Protein AF-B9RL96-F1 (afdb_monomer_lite)

Secondary structure (DSSP, 8-state):
-------------------------------------TTHHHHHTS-EE--STT--EEEETTEEEEHHHHHHHHHHHHH----TT-EEEE--TTSSHHHHHHHHHHHHHTTTS-GGG-GGGTS-HHHHS-BIIIIITT-SS----TT--EEEE---GGGS-TTT-

InterPro domains:
  IPR000863 Sulfotransferase domain [PF00685] (84-164)
  IPR027417 P-loop containing nucleoside triphosphate hydrolase [G3DSA:3.40.50.300] (22-165)
  IPR027417 P-loop containing nucleoside triphosphate hydrolase [SSF52540] (51-164)

pLDDT: mean 76.35, std 24.67, range [25.98, 98.38]

Structure (mmCIF, N/CA/C/O backbone):
data_AF-B9RL96-F1
#
_entry.id   AF-B9RL96-F1
#
loop_
_atom_site.group_PDB
_atom_site.id
_atom_site.type_symbol
_atom_site.label_atom_id
_atom_site.label_alt_id
_atom_site.label_comp_id
_atom_site.label_asym_id
_atom_site.label_entity_id
_atom_site.label_seq_id
_atom_site.pdbx_PDB_ins_code
_atom_site.Cartn_x
_atom_site.Cartn_y
_atom_site.Cartn_z
_atom_site.occupancy
_atom_site.B_iso_or_equiv
_atom_site.auth_seq_id
_atom_site.auth_comp_id
_atom_site.auth_asym_id
_atom_site.auth_atom_id
_atom_site.pdbx_PDB_model_num
ATOM 1 N N . MET A 1 1 ? 35.273 -27.537 -0.912 1.00 36.66 1 MET A N 1
ATOM 2 C CA . MET A 1 1 ? 36.703 -27.713 -1.247 1.00 36.66 1 MET A CA 1
ATOM 3 C C . MET A 1 1 ? 36.830 -27.186 -2.667 1.00 36.66 1 MET A C 1
ATOM 5 O O . MET A 1 1 ? 36.252 -27.793 -3.548 1.00 36.66 1 MET A O 1
ATOM 9 N N . VAL A 1 2 ? 37.170 -25.920 -2.890 1.00 34.53 2 VAL A N 1
ATOM 10 C CA . VAL A 1 2 ? 38.483 -25.251 -2.774 1.00 34.53 2 VAL A CA 1
ATOM 11 C C . VAL A 1 2 ? 38.179 -23.773 -2.421 1.00 34.53 2 VAL A C 1
ATOM 13 O O . VAL A 1 2 ? 37.248 -23.226 -2.990 1.00 34.53 2 VAL A O 1
ATOM 16 N N . GLY A 1 3 ? 38.772 -23.051 -1.469 1.00 26.72 3 GLY A N 1
ATOM 17 C CA . GLY A 1 3 ? 40.053 -23.189 -0.788 1.00 26.72 3 GLY A CA 1
ATOM 18 C C . GLY A 1 3 ? 41.035 -22.122 -1.288 1.00 26.72 3 GLY A C 1
ATOM 19 O O . GLY A 1 3 ? 41.914 -22.462 -2.063 1.00 26.72 3 GLY A O 1
ATOM 20 N N . CYS A 1 4 ? 40.917 -20.863 -0.850 1.00 32.56 4 CYS A N 1
ATOM 21 C CA . CYS A 1 4 ? 42.009 -19.888 -0.977 1.00 32.56 4 CYS A CA 1
ATOM 22 C C . CYS A 1 4 ? 42.362 -19.336 0.406 1.00 32.56 4 CYS A C 1
ATOM 24 O O . CYS A 1 4 ? 41.573 -18.634 1.037 1.00 32.56 4 CYS A O 1
ATOM 26 N N . LEU A 1 5 ? 43.548 -19.738 0.868 1.00 32.72 5 LEU A N 1
ATOM 27 C CA . LEU A 1 5 ? 44.214 -19.267 2.073 1.00 32.72 5 LEU A CA 1
ATOM 28 C C . LEU A 1 5 ? 44.686 -17.815 1.925 1.00 32.72 5 LEU A C 1
ATOM 30 O O . LEU A 1 5 ? 45.053 -17.358 0.846 1.00 32.72 5 LEU A O 1
ATOM 34 N N . ALA A 1 6 ? 44.714 -17.151 3.076 1.00 32.88 6 ALA A N 1
ATOM 35 C CA . ALA A 1 6 ? 45.234 -15.822 3.337 1.00 32.88 6 ALA A CA 1
ATOM 36 C C . ALA A 1 6 ? 46.759 -15.705 3.174 1.00 32.88 6 ALA A C 1
ATOM 38 O O . ALA A 1 6 ? 47.486 -16.668 3.415 1.00 32.88 6 ALA A O 1
ATOM 39 N N . LEU A 1 7 ? 47.237 -14.475 2.956 1.00 33.16 7 LEU A N 1
ATOM 40 C CA . LEU A 1 7 ? 48.498 -14.012 3.535 1.00 33.16 7 LEU A CA 1
ATOM 41 C C . LEU A 1 7 ? 48.314 -12.649 4.217 1.00 33.16 7 LEU A C 1
ATOM 43 O O . LEU A 1 7 ? 47.687 -11.730 3.700 1.00 33.16 7 LEU A O 1
ATOM 47 N N . SER A 1 8 ? 48.846 -12.617 5.434 1.00 31.11 8 SER A N 1
ATOM 48 C CA . SER A 1 8 ? 48.844 -11.578 6.460 1.00 31.11 8 SER A CA 1
ATOM 49 C C . SER A 1 8 ? 50.015 -10.608 6.283 1.00 31.11 8 SER A C 1
ATOM 51 O O . SER A 1 8 ? 51.095 -11.046 5.900 1.00 31.11 8 SER A O 1
ATOM 53 N N . ASN A 1 9 ? 49.823 -9.339 6.667 1.00 29.08 9 ASN A N 1
ATOM 54 C CA . ASN A 1 9 ? 50.651 -8.575 7.629 1.00 29.08 9 ASN A CA 1
ATOM 55 C C . ASN A 1 9 ? 50.063 -7.156 7.762 1.00 29.08 9 ASN A C 1
ATOM 57 O O . ASN A 1 9 ? 49.936 -6.446 6.775 1.00 29.08 9 ASN A O 1
ATOM 61 N N . ARG A 1 10 ? 49.422 -6.815 8.891 1.00 34.91 10 ARG A N 1
ATOM 62 C CA . ARG A 1 10 ? 49.976 -6.101 10.067 1.00 34.91 10 ARG A CA 1
ATOM 63 C C . ARG A 1 10 ? 50.808 -4.863 9.716 1.00 34.91 10 ARG A C 1
ATOM 65 O O . ARG A 1 10 ? 51.978 -4.999 9.387 1.00 34.91 10 ARG A O 1
ATOM 72 N N . ASP A 1 11 ? 50.250 -3.687 9.998 1.00 29.67 11 ASP A N 1
ATOM 73 C CA . ASP A 1 11 ? 50.952 -2.720 10.840 1.00 29.67 11 ASP A CA 1
ATOM 74 C C . ASP A 1 11 ? 49.963 -2.020 11.785 1.00 29.67 11 ASP A C 1
ATOM 76 O O . ASP A 1 11 ? 48.766 -1.913 11.519 1.00 29.67 11 ASP A O 1
ATOM 80 N N . SER A 1 12 ? 50.495 -1.672 12.944 1.00 34.25 12 SER A N 1
ATOM 81 C CA . SER A 1 12 ? 49.848 -1.313 14.199 1.00 34.25 12 SER A CA 1
ATOM 82 C C . SER A 1 12 ? 49.947 0.202 14.415 1.00 34.25 12 SER A C 1
ATOM 84 O O . SER A 1 12 ? 50.744 0.853 13.736 1.00 34.25 12 SER A O 1
ATOM 86 N N . ARG A 1 13 ? 49.235 0.704 15.442 1.00 31.08 13 ARG A N 1
ATOM 87 C CA . ARG A 1 13 ? 49.167 2.086 15.995 1.00 31.08 13 ARG A CA 1
ATOM 88 C C . ARG A 1 13 ? 47.837 2.766 15.629 1.00 31.08 13 ARG A C 1
ATOM 90 O O . ARG A 1 13 ? 47.476 2.801 14.466 1.00 31.08 13 ARG A O 1
ATOM 97 N N . ASP A 1 14 ? 47.032 3.317 16.530 1.00 30.06 14 ASP A N 1
ATOM 98 C CA . ASP A 1 14 ? 47.148 3.567 17.967 1.00 30.06 14 ASP A CA 1
ATOM 99 C C . ASP A 1 14 ? 45.718 3.794 18.509 1.00 30.06 14 ASP A C 1
ATOM 101 O O . ASP A 1 14 ? 44.864 4.326 17.797 1.00 30.06 14 ASP A O 1
ATOM 105 N N . CYS A 1 15 ? 45.424 3.375 19.738 1.00 28.47 15 CYS A N 1
ATOM 106 C CA . CYS A 1 15 ? 44.103 3.523 20.361 1.00 28.47 15 CYS A CA 1
ATOM 107 C C . CYS A 1 15 ? 44.295 4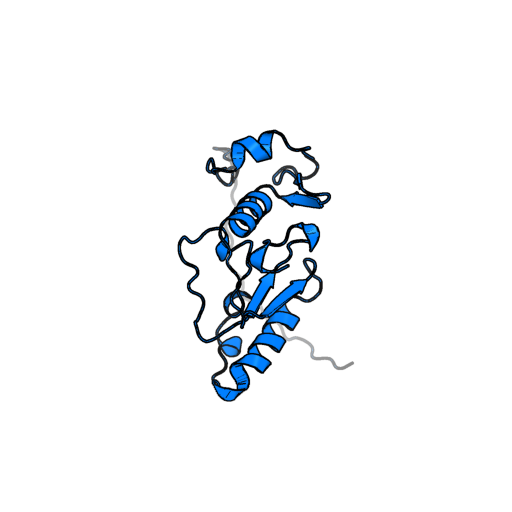.132 21.754 1.00 28.47 15 CYS A C 1
ATOM 109 O O . CYS A 1 15 ? 44.826 3.438 22.624 1.00 28.47 15 CYS A O 1
ATOM 111 N N . PRO A 1 16 ? 43.835 5.363 22.040 1.00 30.77 16 PRO A N 1
ATOM 112 C CA . PRO A 1 16 ? 43.834 5.858 23.404 1.00 30.77 16 PRO A CA 1
ATOM 113 C C . PRO A 1 16 ? 42.574 5.369 24.124 1.00 30.77 16 PRO A C 1
ATOM 115 O O . PRO A 1 16 ? 41.451 5.751 23.790 1.00 30.77 16 PRO A O 1
ATOM 118 N N . LYS A 1 17 ? 42.764 4.537 25.151 1.00 37.22 17 LYS A N 1
ATOM 119 C CA . LYS A 1 17 ? 41.779 4.313 26.216 1.00 37.22 17 LYS A CA 1
ATOM 120 C C . LYS A 1 17 ? 42.184 5.129 27.440 1.00 37.22 17 LYS A C 1
ATOM 122 O O . LYS A 1 17 ? 43.248 4.868 27.974 1.00 37.22 17 LYS A O 1
ATOM 127 N N . HIS A 1 18 ? 41.306 6.013 27.908 1.00 32.25 18 HIS A N 1
ATOM 128 C CA . HIS A 1 18 ? 41.099 6.404 29.316 1.00 32.25 18 HIS A CA 1
ATOM 129 C C . HIS A 1 18 ? 39.703 7.074 29.365 1.00 32.25 18 HIS A C 1
ATOM 131 O O . HIS A 1 18 ? 39.479 8.045 28.655 1.00 32.25 18 HIS A O 1
ATOM 137 N N . SER A 1 19 ? 38.633 6.449 29.889 1.00 32.09 19 SER A N 1
ATOM 138 C CA . SER A 1 19 ? 38.188 6.406 31.305 1.00 32.09 19 SER A CA 1
ATOM 139 C C . SER A 1 19 ? 38.188 7.799 31.967 1.00 32.09 19 SER A C 1
ATOM 141 O O . SER A 1 19 ? 39.239 8.416 31.997 1.00 32.09 19 SER A O 1
ATOM 143 N N . HIS A 1 20 ? 37.148 8.347 32.599 1.00 29.92 20 HIS A N 1
ATOM 144 C CA . HIS A 1 20 ? 35.841 7.858 33.037 1.00 29.92 20 HIS A CA 1
ATOM 145 C C . HIS A 1 20 ? 35.019 9.082 33.521 1.00 29.92 20 HIS A C 1
ATOM 147 O O . HIS A 1 20 ? 35.596 10.045 34.017 1.00 29.92 20 HIS A O 1
ATOM 153 N N . LEU A 1 21 ? 33.689 8.934 33.516 1.00 27.45 21 LEU A N 1
ATOM 154 C CA . LEU A 1 21 ? 32.702 9.542 34.428 1.00 27.45 21 LEU A CA 1
ATOM 155 C C . LEU A 1 21 ? 31.935 10.831 34.025 1.00 27.45 21 LEU A C 1
ATOM 157 O O . LEU A 1 21 ? 32.362 11.953 34.251 1.00 27.45 21 LEU A O 1
ATOM 161 N N . SER A 1 22 ? 30.676 10.563 33.642 1.00 29.00 22 SER A N 1
ATOM 162 C CA . SER A 1 22 ? 29.434 11.256 34.030 1.00 29.00 22 SER A CA 1
ATOM 163 C C . SER A 1 22 ? 29.115 12.621 33.413 1.00 29.00 22 SER A C 1
ATOM 165 O O . SER A 1 22 ? 29.605 13.644 33.870 1.00 29.00 22 SER A O 1
ATOM 167 N N . MET A 1 23 ? 28.107 12.651 32.534 1.00 25.98 23 MET A N 1
ATOM 168 C CA . MET A 1 23 ? 26.774 13.176 32.880 1.00 25.98 23 MET A CA 1
ATOM 169 C C . MET A 1 23 ? 25.781 12.983 31.721 1.00 25.98 23 MET A C 1
ATOM 171 O O . MET A 1 23 ? 26.148 12.982 30.553 1.00 25.98 23 MET A O 1
ATOM 175 N N . MET A 1 24 ? 24.504 12.888 32.093 1.00 28.22 24 MET A N 1
ATOM 176 C CA . MET A 1 24 ? 23.313 12.994 31.246 1.00 28.22 24 MET A CA 1
ATOM 177 C C . MET A 1 24 ? 22.895 11.754 30.441 1.00 28.22 24 MET A C 1
ATOM 179 O O . MET A 1 24 ? 22.967 11.667 29.219 1.00 28.22 24 MET A O 1
ATOM 183 N N . THR A 1 25 ? 22.259 10.843 31.175 1.00 40.53 25 THR A N 1
ATOM 184 C CA . THR A 1 25 ? 20.943 10.304 30.807 1.00 40.53 25 THR A CA 1
ATOM 185 C C . THR A 1 25 ? 20.128 11.258 29.925 1.00 40.53 25 THR A C 1
ATOM 187 O O . THR A 1 25 ? 19.574 12.237 30.426 1.00 40.53 25 THR A O 1
ATOM 190 N N . ARG A 1 26 ? 19.966 10.916 28.647 1.00 31.33 26 ARG A N 1
ATOM 191 C CA . ARG A 1 26 ? 18.736 11.163 27.885 1.00 31.33 26 ARG A CA 1
ATOM 192 C C . ARG A 1 26 ? 18.493 9.946 26.999 1.00 31.33 26 ARG A C 1
ATOM 194 O O . ARG A 1 26 ? 19.079 9.812 25.934 1.00 31.33 26 ARG A O 1
ATOM 201 N N . LYS A 1 27 ? 17.639 9.031 27.471 1.00 27.89 27 LYS A N 1
ATOM 202 C CA . LYS A 1 27 ? 16.839 8.226 26.547 1.00 27.89 27 LYS A CA 1
ATOM 203 C C . LYS A 1 27 ? 15.961 9.238 25.833 1.00 27.89 27 LYS A C 1
ATOM 205 O O . LYS A 1 27 ? 15.030 9.769 26.432 1.00 27.89 27 LYS A O 1
ATOM 210 N N . GLU A 1 28 ? 16.312 9.574 24.604 1.00 27.77 28 GLU A N 1
ATOM 211 C CA . GLU A 1 28 ? 15.333 10.165 23.714 1.00 27.77 28 GLU A CA 1
ATOM 212 C C . GLU A 1 28 ? 14.335 9.054 23.416 1.00 27.77 28 GLU A C 1
ATOM 214 O O . GLU A 1 28 ? 14.566 8.171 22.592 1.00 27.77 28 GLU A O 1
ATOM 219 N N . ASP A 1 29 ? 13.253 9.042 24.191 1.00 31.52 29 ASP A N 1
ATOM 220 C CA . ASP A 1 29 ? 12.048 8.333 23.818 1.00 31.52 29 ASP A CA 1
ATOM 221 C C . ASP A 1 29 ? 11.645 8.909 22.462 1.00 31.52 29 ASP A C 1
ATOM 223 O O . ASP A 1 29 ? 11.099 10.012 22.380 1.00 31.52 29 ASP A O 1
ATOM 227 N N . HIS A 1 30 ? 11.951 8.191 21.383 1.00 35.91 30 HIS A N 1
ATOM 228 C CA . HIS A 1 30 ? 11.356 8.437 20.080 1.00 35.91 30 HIS A CA 1
ATOM 229 C C . HIS A 1 30 ? 9.858 8.119 20.187 1.00 35.91 30 HIS A C 1
ATOM 231 O O . HIS A 1 30 ? 9.365 7.101 19.707 1.00 35.91 30 HIS A O 1
ATOM 237 N N . LYS A 1 31 ? 9.114 8.995 20.871 1.00 35.09 31 LYS A N 1
ATOM 238 C CA . LYS A 1 31 ? 7.687 9.160 20.661 1.00 35.09 31 LYS A CA 1
ATOM 239 C C . LYS A 1 31 ? 7.564 9.620 19.221 1.00 35.09 31 LYS A C 1
ATOM 241 O O . LYS A 1 31 ? 7.836 10.779 18.926 1.00 35.09 31 LYS A O 1
ATOM 246 N N . PHE A 1 32 ? 7.151 8.720 18.337 1.00 41.94 32 PHE A N 1
ATOM 247 C CA . PHE A 1 32 ? 6.464 9.153 17.130 1.00 41.94 32 PHE A CA 1
ATOM 248 C C . PHE A 1 32 ? 5.307 10.038 17.608 1.00 41.94 32 PHE A C 1
ATOM 250 O O . PHE A 1 32 ? 4.467 9.548 18.371 1.00 41.94 32 PHE A O 1
ATOM 257 N N . PRO A 1 33 ? 5.304 11.347 17.301 1.00 37.91 33 PRO A N 1
ATOM 258 C CA . PRO A 1 33 ? 4.243 12.218 17.762 1.00 37.91 33 PRO A CA 1
ATOM 259 C C . PRO A 1 33 ? 2.931 11.673 17.206 1.00 37.91 33 PRO A C 1
ATOM 261 O O . PRO A 1 33 ? 2.755 11.596 15.993 1.00 37.91 33 PRO A O 1
ATOM 264 N N . CYS A 1 34 ? 2.029 11.263 18.097 1.00 46.06 34 CYS A N 1
ATOM 265 C CA . CYS A 1 34 ? 0.645 11.003 17.733 1.00 46.06 34 CYS A CA 1
ATOM 266 C C . CYS A 1 34 ? 0.033 12.368 17.409 1.00 46.06 34 CYS A C 1
ATOM 268 O O . CYS A 1 34 ? -0.420 13.096 18.296 1.00 46.06 34 CYS A O 1
ATOM 270 N N . LEU A 1 35 ? 0.152 12.774 16.145 1.00 51.44 35 LEU A N 1
ATOM 271 C CA . LEU A 1 35 ? -0.592 13.899 15.608 1.00 51.44 35 LEU A CA 1
ATOM 272 C C . LEU A 1 35 ? -2.068 13.561 15.826 1.00 51.44 35 LEU A C 1
ATOM 274 O O . LEU A 1 35 ? -2.505 12.497 15.406 1.00 51.44 35 LEU A O 1
ATOM 278 N N . LYS A 1 36 ? -2.830 14.421 16.512 1.00 58.91 36 LYS A N 1
ATOM 279 C CA . LYS A 1 36 ? -4.273 14.198 16.656 1.00 58.91 36 LYS A CA 1
ATOM 280 C C . LYS A 1 36 ? -4.896 14.228 15.265 1.00 58.91 36 LYS A C 1
ATOM 282 O O . LYS A 1 36 ? -5.041 15.294 14.669 1.00 58.91 36 LYS A O 1
ATOM 287 N N . THR A 1 37 ? -5.216 13.056 14.742 1.00 73.75 37 THR A N 1
ATOM 288 C CA . THR A 1 37 ? -5.898 12.898 13.467 1.00 73.75 37 THR A CA 1
ATOM 289 C C . THR A 1 37 ? -7.405 13.013 13.680 1.00 73.75 37 THR A C 1
ATOM 291 O O . THR A 1 37 ? -7.914 12.862 14.793 1.00 73.75 37 THR A O 1
ATOM 294 N N . LYS A 1 38 ? -8.150 13.221 12.589 1.00 86.19 38 LYS A N 1
ATOM 295 C CA . LYS A 1 38 ? -9.622 13.123 12.568 1.00 86.19 38 LYS A CA 1
ATOM 296 C C . LYS A 1 38 ? -10.131 11.812 13.196 1.00 86.19 38 LYS A C 1
ATOM 298 O O . LYS A 1 38 ? -11.246 11.761 13.701 1.00 86.19 38 LYS A O 1
ATOM 303 N N . TYR A 1 39 ? -9.316 10.758 13.166 1.00 89.44 39 TYR A N 1
ATOM 304 C CA . TYR A 1 39 ? -9.682 9.414 13.597 1.00 89.44 39 TYR A CA 1
ATOM 305 C C . TYR A 1 39 ? -9.309 9.110 15.054 1.00 89.44 39 TYR A C 1
ATOM 307 O O . TYR A 1 39 ? -9.701 8.062 15.562 1.00 89.44 39 TYR A O 1
ATOM 315 N N . SER A 1 40 ? -8.594 10.001 15.752 1.00 89.94 40 SER A N 1
ATOM 316 C CA . SER A 1 40 ? -8.099 9.723 17.107 1.00 89.94 40 SER A CA 1
ATOM 317 C C . SER A 1 40 ? -9.219 9.436 18.116 1.00 89.94 40 SER A C 1
ATOM 319 O O . SER A 1 40 ? -9.060 8.550 18.955 1.00 89.94 40 SER A O 1
ATOM 321 N N . GLU A 1 41 ? -10.361 10.129 18.027 1.00 91.69 41 GLU A N 1
ATOM 322 C CA . GLU A 1 41 ? -11.519 9.867 18.899 1.00 91.69 41 GLU A CA 1
ATOM 323 C C . GLU A 1 41 ? -12.085 8.465 18.662 1.00 91.69 41 GLU A C 1
ATOM 325 O O . GLU A 1 41 ? -12.236 7.700 19.612 1.00 91.69 41 GLU A O 1
ATOM 330 N N . LEU A 1 42 ? -12.296 8.084 17.398 1.00 93.06 42 LEU A N 1
ATOM 331 C CA . LEU A 1 42 ? -12.751 6.741 17.035 1.00 93.06 42 LEU A CA 1
ATOM 332 C C . LEU A 1 42 ? -11.783 5.675 17.560 1.00 93.06 42 LEU A C 1
ATOM 334 O O . LEU A 1 42 ? -12.205 4.751 18.252 1.00 93.06 42 LEU A O 1
ATOM 338 N N . ILE A 1 43 ? -10.485 5.825 17.283 1.00 92.31 43 ILE A N 1
ATOM 339 C CA . ILE A 1 43 ? -9.454 4.854 17.672 1.00 92.31 43 ILE A CA 1
ATOM 340 C C . ILE A 1 43 ? -9.387 4.686 19.194 1.00 92.31 43 ILE A C 1
ATOM 342 O O . ILE A 1 43 ? -9.194 3.569 19.675 1.00 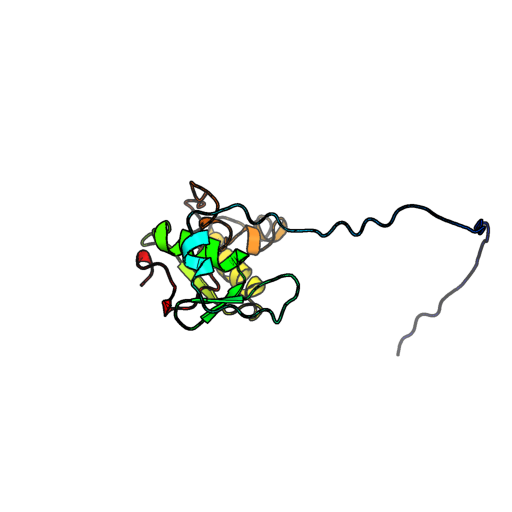92.31 43 ILE A O 1
ATOM 346 N N . SER A 1 44 ? -9.618 5.760 19.959 1.00 91.00 44 SER A N 1
ATOM 347 C CA . SER A 1 44 ? -9.619 5.713 21.427 1.00 91.00 44 SER A CA 1
ATOM 348 C C . SER A 1 44 ? -10.728 4.837 22.022 1.00 91.00 44 SER A C 1
ATOM 350 O O . SER A 1 44 ? -10.580 4.343 23.137 1.00 91.00 44 SER A O 1
ATOM 352 N N . THR A 1 45 ? -11.815 4.608 21.275 1.00 94.38 45 THR A N 1
ATOM 353 C CA . THR A 1 45 ? -12.935 3.753 21.704 1.00 94.38 45 THR A CA 1
ATOM 354 C C . THR A 1 45 ? -12.735 2.273 21.369 1.00 94.38 45 THR A C 1
ATOM 356 O O . THR A 1 45 ? -13.495 1.428 21.842 1.00 94.38 45 THR A O 1
ATOM 359 N N . LEU A 1 46 ? -11.727 1.938 20.556 1.00 94.94 46 LEU A N 1
ATOM 360 C CA . LEU A 1 46 ? -11.502 0.573 20.085 1.00 94.94 46 LEU A CA 1
ATOM 361 C C . LEU A 1 46 ? -10.794 -0.290 21.132 1.00 94.94 46 LEU A C 1
ATOM 363 O O . LEU A 1 46 ? -9.954 0.174 21.911 1.00 94.94 46 LEU A O 1
ATOM 367 N N . LEU A 1 47 ? -11.073 -1.596 21.082 1.00 94.44 47 LEU A N 1
ATOM 368 C CA . LEU A 1 47 ? -10.344 -2.585 21.872 1.00 94.44 47 LEU A CA 1
ATOM 369 C C . LEU A 1 47 ? -8.850 -2.485 21.564 1.00 94.44 47 LEU A C 1
ATOM 371 O O . LEU A 1 47 ? -8.440 -2.586 20.408 1.00 94.44 47 LEU A O 1
ATOM 375 N N . THR A 1 48 ? -8.051 -2.284 22.610 1.00 92.88 48 THR A N 1
ATOM 376 C CA . THR A 1 48 ? -6.619 -2.003 22.496 1.00 92.88 48 THR A CA 1
ATOM 377 C C . THR A 1 48 ? -5.801 -3.103 23.163 1.00 92.88 48 THR A C 1
ATOM 379 O O . THR A 1 48 ? -6.071 -3.488 24.301 1.00 92.88 48 THR A O 1
ATOM 382 N N . ARG A 1 49 ? -4.774 -3.593 22.466 1.00 89.06 49 ARG A N 1
ATOM 383 C CA . ARG A 1 49 ? -3.757 -4.505 22.999 1.00 89.06 49 ARG A CA 1
ATOM 384 C C . ARG A 1 49 ? -2.426 -3.778 23.133 1.00 89.06 49 ARG A C 1
ATOM 386 O O . ARG A 1 49 ? -1.953 -3.137 22.196 1.00 89.06 49 ARG A O 1
ATOM 393 N N . ASN A 1 50 ? -1.811 -3.932 24.304 1.00 81.88 50 ASN A N 1
ATOM 394 C CA . ASN A 1 50 ? -0.571 -3.252 24.695 1.00 81.88 50 ASN A CA 1
ATOM 395 C C . ASN A 1 50 ? 0.651 -4.179 24.657 1.00 81.88 50 ASN A C 1
ATOM 397 O O . ASN A 1 50 ? 1.666 -3.904 25.294 1.00 81.88 50 ASN A O 1
ATOM 401 N N . ASP A 1 51 ? 0.556 -5.282 23.915 1.00 78.88 51 ASP A N 1
ATOM 402 C CA . ASP A 1 51 ? 1.592 -6.319 23.875 1.00 78.88 51 ASP A CA 1
ATOM 403 C C . ASP A 1 51 ? 2.910 -5.795 23.277 1.00 78.88 51 ASP A C 1
ATOM 405 O O . ASP A 1 51 ? 3.992 -6.271 23.621 1.00 78.88 51 ASP A O 1
ATOM 409 N N . TRP A 1 52 ? 2.832 -4.767 22.424 1.00 70.25 52 TRP A N 1
ATOM 410 C CA . TRP A 1 52 ? 3.985 -4.053 21.884 1.00 70.25 52 TRP A CA 1
ATOM 411 C C . TRP A 1 52 ? 4.177 -2.707 22.586 1.00 70.25 52 TRP A C 1
ATOM 413 O O . TRP A 1 52 ? 3.395 -1.777 22.402 1.00 70.25 52 TRP A O 1
ATOM 423 N N . LYS A 1 53 ? 5.284 -2.573 23.330 1.00 67.88 53 LYS A N 1
ATOM 424 C CA . LYS A 1 53 ? 5.609 -1.391 24.162 1.00 67.88 53 LYS A CA 1
ATOM 425 C C . LYS A 1 53 ? 5.609 -0.044 23.427 1.00 67.88 53 LYS A C 1
ATOM 427 O O . LYS A 1 53 ? 5.505 0.986 24.078 1.00 67.88 53 LYS A O 1
ATOM 432 N N . PHE A 1 54 ? 5.757 -0.054 22.105 1.00 68.06 54 PHE A N 1
ATOM 433 C CA . PHE A 1 54 ? 5.875 1.154 21.284 1.00 68.06 54 PHE A CA 1
ATOM 434 C C . PHE A 1 54 ? 4.821 1.240 20.175 1.00 68.06 54 PHE A C 1
ATOM 436 O O . PHE A 1 54 ? 4.807 2.215 19.431 1.00 68.06 54 PHE A O 1
ATOM 443 N N . MET A 1 55 ? 3.960 0.227 20.034 1.00 78.06 55 MET A N 1
ATOM 444 C CA . MET A 1 55 ? 2.984 0.150 18.948 1.00 78.06 55 MET A CA 1
ATOM 445 C C . MET A 1 55 ? 1.708 -0.526 19.449 1.00 78.06 55 MET A C 1
ATOM 447 O O . MET A 1 55 ? 1.597 -1.752 19.446 1.00 78.06 55 MET A O 1
ATOM 451 N N . HIS A 1 56 ? 0.749 0.284 19.890 1.00 87.00 56 HIS A N 1
ATOM 452 C CA . HIS A 1 56 ? -0.558 -0.213 20.303 1.00 87.00 56 HIS A CA 1
ATOM 453 C C . HIS A 1 56 ? -1.290 -0.830 19.109 1.00 87.00 56 HIS A C 1
ATOM 455 O O . HIS A 1 56 ? -1.239 -0.316 17.986 1.00 87.00 56 HIS A O 1
ATOM 461 N N . LEU A 1 57 ? -1.952 -1.956 19.364 1.00 91.50 57 LEU A N 1
ATOM 462 C CA . LEU A 1 57 ? -2.813 -2.619 18.396 1.00 91.50 57 LEU A CA 1
ATOM 463 C C . LEU A 1 57 ? -4.264 -2.301 18.735 1.00 91.50 57 LEU A C 1
ATOM 465 O O . LEU A 1 57 ? -4.681 -2.509 19.871 1.00 91.50 57 LEU A O 1
ATOM 469 N N . HIS A 1 58 ? -5.036 -1.860 17.749 1.00 93.50 58 HIS A N 1
ATOM 470 C CA . HIS A 1 58 ? -6.467 -1.612 17.887 1.00 93.50 58 HIS A CA 1
ATOM 471 C C . HIS A 1 58 ? -7.248 -2.592 17.021 1.00 93.50 58 HIS A C 1
ATOM 473 O O . HIS A 1 58 ? -6.859 -2.868 15.880 1.00 93.50 58 HIS A O 1
ATOM 479 N N . GLN A 1 59 ? -8.345 -3.121 17.558 1.00 95.19 59 GLN A N 1
ATOM 480 C CA . GLN A 1 59 ? -9.238 -3.978 16.795 1.00 95.19 59 GLN A CA 1
ATOM 481 C C . GLN A 1 59 ? -10.253 -3.133 16.025 1.00 95.19 59 GLN A C 1
ATOM 483 O O . GLN A 1 59 ? -11.022 -2.381 16.620 1.00 95.19 59 GLN A O 1
ATOM 488 N N . TYR A 1 60 ? -10.290 -3.296 14.706 1.00 94.62 60 TYR A N 1
ATOM 489 C CA . TYR A 1 60 ? -11.244 -2.633 13.822 1.00 94.62 60 TYR A CA 1
ATOM 490 C C . TYR A 1 60 ? -11.739 -3.625 12.766 1.00 94.62 60 TYR A C 1
ATOM 492 O O . TYR A 1 60 ? -10.943 -4.375 12.206 1.00 94.62 60 TYR A O 1
ATOM 500 N N . GLN A 1 61 ? -13.054 -3.683 12.522 1.00 93.94 61 GLN A N 1
ATOM 501 C CA . GLN A 1 61 ? -13.669 -4.573 11.516 1.00 93.94 61 GLN A CA 1
ATOM 502 C C . GLN A 1 61 ? -13.130 -6.025 11.545 1.00 93.94 61 GLN A C 1
ATOM 504 O O . GLN A 1 61 ? -12.824 -6.629 10.517 1.00 93.94 61 GLN A O 1
ATOM 509 N N . GLY A 1 62 ? -12.966 -6.583 12.749 1.00 93.62 62 GLY A N 1
ATOM 510 C CA . GLY A 1 62 ? -12.514 -7.964 12.962 1.00 93.62 62 GLY A CA 1
ATOM 511 C C . GLY A 1 62 ? -10.999 -8.203 12.891 1.00 93.62 62 GLY A C 1
ATOM 512 O O . GLY A 1 62 ? -10.568 -9.320 13.166 1.00 93.62 62 GLY A O 1
ATOM 513 N N . HIS A 1 63 ? -10.183 -7.186 12.599 1.00 93.75 63 HIS A N 1
ATOM 514 C CA . HIS A 1 63 ? -8.729 -7.312 12.439 1.00 93.75 63 HIS A CA 1
ATOM 515 C C . HIS A 1 63 ? -7.965 -6.398 13.404 1.00 93.75 63 HIS A C 1
ATOM 517 O O . HIS A 1 63 ? -8.513 -5.423 13.915 1.00 93.75 63 HIS A O 1
ATOM 523 N N . TRP A 1 64 ? -6.699 -6.727 13.667 1.00 92.94 64 TRP A N 1
ATOM 524 C CA . TRP A 1 64 ? -5.816 -5.947 14.538 1.00 92.94 64 TRP A CA 1
ATOM 525 C C . TRP A 1 64 ? -4.848 -5.111 13.710 1.00 92.94 64 TRP A C 1
ATOM 527 O O . TRP A 1 64 ? -4.131 -5.651 12.868 1.00 92.94 64 TRP A O 1
ATOM 537 N N . TYR A 1 65 ? -4.787 -3.815 14.000 1.00 91.06 65 TYR A N 1
ATOM 538 C CA . TYR A 1 65 ? -3.941 -2.863 13.287 1.00 91.06 65 TYR A CA 1
ATOM 539 C C . TYR A 1 65 ? -3.074 -2.082 14.257 1.00 91.06 65 TYR A C 1
ATOM 541 O O . TYR A 1 65 ? -3.532 -1.696 15.331 1.00 91.06 65 TYR A O 1
ATOM 549 N N . PHE A 1 66 ? -1.838 -1.788 13.860 1.00 90.12 66 PHE A N 1
ATOM 550 C CA . PHE A 1 66 ? -1.059 -0.778 14.568 1.00 90.12 66 PHE A CA 1
ATOM 551 C C . PHE A 1 66 ? -1.713 0.588 14.383 1.00 90.12 66 PHE A C 1
ATOM 553 O O . PHE A 1 66 ? -2.163 0.893 13.278 1.00 90.12 66 PHE A O 1
ATOM 560 N N . THR A 1 67 ? -1.717 1.419 15.429 1.00 88.06 67 THR A N 1
ATOM 561 C CA . THR A 1 67 ? -2.345 2.755 15.414 1.00 88.06 67 THR A CA 1
ATOM 562 C C . THR A 1 67 ? -1.995 3.556 14.155 1.00 88.06 67 THR A C 1
ATOM 564 O O . THR A 1 67 ? -2.892 4.066 13.493 1.00 88.06 67 THR A O 1
ATOM 567 N N . VAL A 1 68 ? -0.712 3.574 13.767 1.00 82.62 68 VAL A N 1
ATOM 568 C CA . VAL A 1 68 ? -0.225 4.303 12.581 1.00 82.62 68 VAL A CA 1
ATOM 569 C C . VAL A 1 68 ? -0.864 3.832 11.270 1.00 82.62 68 VAL A C 1
ATOM 571 O O . VAL A 1 68 ? -1.179 4.657 10.421 1.00 82.62 68 VAL A O 1
ATOM 574 N N . TYR A 1 69 ? -1.091 2.526 11.104 1.00 86.75 69 TYR A N 1
ATOM 575 C CA . TYR A 1 69 ? -1.717 1.980 9.896 1.00 86.75 69 TYR A CA 1
ATOM 576 C C . TYR A 1 69 ? -3.237 2.073 9.945 1.00 86.75 69 TYR A C 1
ATOM 578 O O . TYR A 1 69 ? -3.878 2.139 8.903 1.00 86.75 69 TYR A O 1
ATOM 586 N N . LEU A 1 70 ? -3.831 2.074 11.140 1.00 90.88 70 LEU A N 1
ATOM 587 C CA . LEU A 1 70 ? -5.275 2.213 11.276 1.00 90.88 70 LEU A CA 1
ATOM 588 C C . LEU A 1 70 ? -5.740 3.605 10.839 1.00 90.88 70 LEU A C 1
ATOM 590 O O . LEU A 1 70 ? -6.718 3.717 10.108 1.00 90.88 70 LEU A O 1
ATOM 594 N N . GLU A 1 71 ? -5.024 4.659 11.232 1.00 89.19 71 GLU A N 1
ATOM 595 C CA . GLU A 1 71 ? -5.347 6.030 10.815 1.00 89.19 71 GLU A CA 1
ATOM 596 C C . GLU A 1 71 ? -5.303 6.194 9.294 1.00 89.19 71 GLU A C 1
ATOM 598 O O . GLU A 1 71 ? -6.219 6.759 8.693 1.00 89.19 71 GLU A O 1
ATOM 603 N N . THR A 1 72 ? -4.263 5.665 8.652 1.00 87.19 72 THR A N 1
ATOM 604 C CA . THR A 1 72 ? -4.107 5.755 7.199 1.00 87.19 72 THR A CA 1
ATOM 605 C C . THR A 1 72 ? -5.071 4.840 6.448 1.00 87.19 72 THR A C 1
ATOM 607 O O . THR A 1 72 ? -5.543 5.216 5.375 1.00 87.19 72 THR A O 1
ATOM 610 N N . MET A 1 73 ? -5.424 3.680 7.010 1.00 90.62 73 MET A N 1
ATOM 611 C CA . MET A 1 73 ? -6.468 2.796 6.483 1.00 90.62 73 MET A CA 1
ATOM 612 C C . MET A 1 73 ? -7.841 3.474 6.525 1.00 90.62 73 MET A C 1
ATOM 614 O O . MET A 1 73 ? -8.565 3.433 5.532 1.00 90.62 73 MET A O 1
ATOM 618 N N . LEU A 1 74 ? -8.189 4.145 7.631 1.00 91.75 74 LEU A N 1
ATOM 619 C CA . LEU A 1 74 ? -9.455 4.879 7.768 1.00 91.75 74 LEU A CA 1
ATOM 620 C C . LEU A 1 74 ? -9.523 6.045 6.775 1.00 91.75 74 LEU A C 1
ATOM 622 O O . LEU A 1 74 ? -10.543 6.245 6.115 1.00 91.75 74 LEU A O 1
ATOM 626 N N . ALA A 1 75 ? -8.413 6.765 6.602 1.00 88.44 75 ALA A N 1
ATOM 627 C CA . ALA A 1 75 ? -8.299 7.797 5.578 1.00 88.44 75 ALA A CA 1
ATOM 628 C C . ALA A 1 75 ? -8.465 7.237 4.161 1.00 88.44 75 ALA A C 1
ATOM 630 O O . ALA A 1 75 ? -9.149 7.847 3.339 1.00 88.44 75 ALA A O 1
ATOM 631 N N . ALA A 1 76 ? -7.870 6.078 3.875 1.00 88.38 76 ALA A N 1
ATOM 632 C CA . ALA A 1 76 ? -8.005 5.413 2.587 1.00 88.38 76 ALA A CA 1
ATOM 633 C C . ALA A 1 76 ? -9.451 4.966 2.322 1.00 88.38 76 ALA A C 1
ATOM 635 O O . ALA A 1 76 ? -9.954 5.216 1.233 1.00 88.38 76 ALA A O 1
ATOM 636 N N . GLN A 1 77 ? -10.142 4.378 3.307 1.00 90.88 77 GLN A N 1
ATOM 637 C CA . GLN A 1 77 ? -11.564 4.026 3.187 1.00 90.88 77 GLN A CA 1
ATOM 638 C C . GLN A 1 77 ? -12.440 5.236 2.844 1.00 90.88 77 GLN A C 1
ATOM 640 O O . GLN A 1 77 ? -13.353 5.116 2.032 1.00 90.88 77 GLN A O 1
ATOM 645 N N . GLU A 1 78 ? -12.163 6.393 3.449 1.00 88.88 78 GLU A N 1
ATOM 646 C CA . GLU A 1 78 ? -12.950 7.610 3.241 1.00 88.88 78 GLU A CA 1
ATOM 647 C C . GLU A 1 78 ? -12.645 8.300 1.902 1.00 88.88 78 GLU A C 1
ATOM 649 O O . GLU A 1 78 ? -13.553 8.790 1.230 1.00 88.88 78 GLU A O 1
ATOM 654 N N . LYS A 1 79 ? -11.366 8.383 1.520 1.00 86.38 79 LYS A N 1
ATOM 655 C CA . LYS A 1 79 ? -10.909 9.262 0.431 1.00 86.38 79 LYS A CA 1
ATOM 656 C C . LYS A 1 79 ? -10.632 8.535 -0.880 1.00 86.38 79 LYS A C 1
ATOM 658 O O . LYS A 1 79 ? -10.639 9.175 -1.932 1.00 86.38 79 LYS A O 1
ATOM 663 N N . PHE A 1 80 ? -10.338 7.236 -0.846 1.00 88.00 80 PHE A N 1
ATOM 664 C CA . PHE A 1 80 ? -9.913 6.524 -2.046 1.00 88.00 80 PHE A CA 1
ATOM 665 C C . PHE A 1 80 ? -11.082 6.254 -2.995 1.00 88.00 80 PHE A C 1
ATOM 667 O O . PHE A 1 80 ? -12.085 5.636 -2.637 1.00 88.00 80 PHE A O 1
ATOM 674 N N . GLN A 1 81 ? -10.907 6.682 -4.243 1.00 89.56 81 GLN A N 1
ATOM 675 C CA . GLN A 1 81 ? -11.846 6.450 -5.333 1.00 89.56 81 GLN A CA 1
ATOM 676 C C . GLN A 1 81 ? -11.144 5.661 -6.439 1.00 89.56 81 GLN A C 1
ATOM 678 O O . GLN A 1 81 ? -10.351 6.219 -7.218 1.00 89.56 81 GLN A O 1
ATOM 683 N N . ALA A 1 82 ? -11.432 4.358 -6.485 1.00 90.00 82 ALA A N 1
ATOM 684 C CA . ALA A 1 82 ? -10.942 3.466 -7.526 1.00 90.00 82 ALA A CA 1
ATOM 685 C C . ALA A 1 82 ? -11.383 3.960 -8.910 1.00 90.00 82 ALA A C 1
ATOM 687 O O . ALA A 1 82 ? -12.489 4.477 -9.083 1.00 90.00 82 ALA A O 1
ATOM 688 N N . GLN A 1 83 ? -10.499 3.842 -9.895 1.00 89.44 83 GLN A N 1
ATOM 689 C CA . GLN A 1 83 ? -10.821 4.077 -11.301 1.00 89.44 83 GLN A CA 1
ATOM 690 C C . GLN A 1 83 ? -11.083 2.747 -12.012 1.00 89.44 83 GLN A C 1
ATOM 692 O O . GLN A 1 83 ? -10.507 1.734 -11.623 1.00 89.44 83 GLN A O 1
ATOM 697 N N . PRO A 1 84 ? -11.863 2.738 -13.110 1.00 90.25 84 PRO A N 1
ATOM 698 C CA . PRO A 1 84 ? -12.168 1.511 -13.853 1.00 90.25 84 PRO A CA 1
ATOM 699 C C . PRO A 1 84 ? -10.946 0.726 -14.353 1.00 90.25 84 PRO A C 1
ATOM 701 O O . PRO A 1 84 ? -11.055 -0.460 -14.638 1.00 90.25 84 PRO A O 1
ATOM 704 N N . HIS A 1 85 ? -9.796 1.391 -14.489 1.00 89.94 85 HIS A N 1
ATOM 705 C CA . HIS A 1 85 ? -8.557 0.789 -14.975 1.00 89.94 85 HIS A CA 1
ATOM 706 C C . HIS A 1 85 ? -7.581 0.429 -13.850 1.00 89.94 85 HIS A C 1
ATOM 708 O O . HIS A 1 85 ? -6.520 -0.108 -14.156 1.00 89.94 85 HIS A O 1
ATOM 714 N N . ASP A 1 86 ? -7.904 0.723 -12.584 1.00 91.44 86 ASP A N 1
ATOM 715 C CA . ASP A 1 86 ? -7.019 0.432 -11.457 1.00 91.44 86 ASP A CA 1
ATOM 716 C C . ASP A 1 86 ? -6.883 -1.088 -11.262 1.00 91.44 86 ASP A C 1
ATOM 718 O O . ASP A 1 86 ? -7.852 -1.846 -11.314 1.00 91.44 86 ASP A O 1
ATOM 722 N N . ILE A 1 87 ? -5.658 -1.541 -11.004 1.00 94.81 87 ILE A N 1
ATOM 723 C CA . ILE A 1 87 ? -5.331 -2.936 -10.708 1.00 94.81 87 ILE A CA 1
ATOM 724 C C . ILE A 1 87 ? -4.848 -2.997 -9.261 1.00 94.81 87 ILE A C 1
ATOM 726 O O . ILE A 1 87 ? -3.759 -2.516 -8.934 1.00 94.81 87 ILE A O 1
ATOM 730 N N . ILE A 1 88 ? -5.658 -3.610 -8.396 1.00 95.31 88 ILE A N 1
ATOM 731 C CA . ILE A 1 88 ? -5.386 -3.691 -6.959 1.00 95.31 88 ILE A CA 1
ATOM 732 C C . ILE A 1 88 ? -4.622 -4.979 -6.628 1.00 95.31 88 ILE A C 1
ATOM 734 O O . ILE A 1 88 ? -5.122 -6.091 -6.798 1.00 95.31 88 ILE A O 1
ATOM 738 N N . LEU A 1 89 ? -3.398 -4.832 -6.124 1.00 97.00 89 LEU A N 1
ATOM 739 C CA . LEU A 1 89 ? -2.549 -5.919 -5.646 1.00 97.00 89 LEU A CA 1
ATOM 740 C C . LEU A 1 89 ? -2.769 -6.132 -4.144 1.00 97.00 89 LEU A C 1
ATOM 742 O O . LEU A 1 89 ? -2.167 -5.451 -3.309 1.00 97.00 89 LEU A O 1
ATOM 746 N N . CYS A 1 90 ? -3.612 -7.102 -3.800 1.00 96.31 90 CYS A N 1
ATOM 747 C CA . CYS A 1 90 ? -3.899 -7.473 -2.415 1.00 96.31 90 CYS A CA 1
ATOM 748 C C . CYS A 1 90 ? -2.927 -8.551 -1.923 1.00 96.31 90 CYS A C 1
ATOM 750 O O . CYS A 1 90 ? -2.784 -9.603 -2.547 1.00 96.31 90 CYS A O 1
ATOM 752 N N . THR A 1 91 ? -2.274 -8.323 -0.784 1.00 96.50 91 THR A N 1
ATOM 753 C CA . THR A 1 91 ? -1.370 -9.311 -0.165 1.00 96.50 91 THR A CA 1
ATOM 754 C C . THR A 1 91 ? -1.425 -9.227 1.350 1.00 96.50 91 THR A C 1
ATOM 756 O O . THR A 1 91 ? -1.736 -8.175 1.900 1.00 96.50 91 THR A O 1
ATOM 759 N N . TYR A 1 92 ? -1.035 -10.292 2.045 1.00 94.75 92 TYR A N 1
ATOM 760 C CA . TYR A 1 92 ? -0.740 -10.185 3.470 1.00 94.75 92 TYR A CA 1
ATOM 761 C C . TYR A 1 92 ? 0.706 -9.690 3.667 1.00 94.75 92 TYR A C 1
ATOM 763 O O . TYR A 1 92 ? 1.578 -9.986 2.840 1.00 94.75 92 TYR A O 1
ATOM 771 N N . PRO A 1 93 ? 1.016 -8.922 4.727 1.00 92.06 93 PRO A N 1
ATOM 772 C CA . PRO A 1 93 ? 2.381 -8.481 4.965 1.00 92.06 93 PRO A CA 1
ATOM 773 C C . PRO A 1 93 ? 3.377 -9.646 4.953 1.00 92.06 93 PRO A C 1
ATOM 775 O O . PRO A 1 93 ? 3.147 -10.698 5.546 1.00 92.06 93 PRO A O 1
ATOM 778 N N . LYS A 1 94 ? 4.523 -9.423 4.300 1.00 92.44 94 LYS A N 1
ATOM 779 C CA . LYS A 1 94 ? 5.656 -10.365 4.204 1.00 92.44 94 LYS A CA 1
ATOM 780 C C . LYS A 1 94 ? 5.417 -11.615 3.338 1.00 92.44 94 LYS A C 1
ATOM 782 O O . LYS A 1 94 ? 6.306 -12.458 3.280 1.00 92.44 94 LYS A O 1
ATOM 787 N N . THR A 1 95 ? 4.323 -11.707 2.580 1.00 96.06 95 THR A N 1
ATOM 788 C CA . THR A 1 95 ? 4.062 -12.835 1.658 1.00 96.06 95 THR A CA 1
ATOM 789 C C . THR A 1 95 ? 4.536 -12.573 0.220 1.00 96.06 95 THR A C 1
ATOM 791 O O . THR A 1 95 ? 3.861 -12.935 -0.738 1.00 96.06 95 THR A O 1
ATOM 794 N N . GLY A 1 96 ? 5.682 -11.906 0.044 1.00 94.81 96 GLY A N 1
ATOM 795 C CA . GLY A 1 96 ? 6.269 -11.678 -1.287 1.00 94.81 96 GLY A CA 1
ATOM 796 C C . GLY A 1 96 ? 5.775 -10.435 -2.038 1.00 94.81 96 GLY A C 1
ATOM 797 O O . GLY A 1 96 ? 5.904 -10.371 -3.260 1.00 94.81 96 GLY A O 1
ATOM 798 N N . THR A 1 97 ? 5.264 -9.418 -1.337 1.00 96.75 97 THR A N 1
ATOM 799 C CA . THR A 1 97 ? 4.755 -8.170 -1.938 1.00 96.75 97 THR A CA 1
ATOM 800 C C . THR A 1 97 ? 5.748 -7.492 -2.874 1.00 96.75 97 THR A C 1
ATOM 802 O O . THR A 1 97 ? 5.364 -7.007 -3.930 1.00 96.75 97 THR A O 1
ATOM 805 N N . THR A 1 98 ? 7.030 -7.460 -2.505 1.00 97.06 98 THR A N 1
ATOM 806 C CA . THR A 1 98 ? 8.082 -6.824 -3.309 1.00 97.06 98 THR A CA 1
ATOM 807 C C . THR A 1 98 ? 8.227 -7.495 -4.672 1.00 97.06 98 THR A C 1
ATOM 809 O O . THR A 1 98 ? 8.304 -6.811 -5.690 1.00 97.06 98 THR A O 1
ATOM 812 N N . TRP A 1 99 ? 8.210 -8.831 -4.701 1.00 97.94 99 TRP A N 1
ATOM 813 C CA . TRP A 1 99 ? 8.311 -9.594 -5.942 1.00 97.94 99 TRP A CA 1
ATOM 814 C C . TRP A 1 99 ? 7.052 -9.428 -6.799 1.00 97.94 99 TRP A C 1
ATOM 816 O O . TRP A 1 99 ? 7.158 -9.167 -7.995 1.00 97.94 99 TRP A O 1
ATOM 826 N N . LEU A 1 100 ? 5.867 -9.467 -6.176 1.00 98.38 100 LEU A N 1
ATOM 827 C CA . LEU A 1 100 ? 4.597 -9.246 -6.871 1.00 98.38 100 LEU A CA 1
ATOM 828 C C . LEU A 1 100 ? 4.506 -7.844 -7.494 1.00 98.38 100 LEU A C 1
ATOM 830 O O . LEU A 1 100 ? 4.127 -7.724 -8.656 1.00 98.38 100 LEU A O 1
ATOM 834 N N . LYS A 1 101 ? 4.889 -6.792 -6.756 1.00 97.50 101 LYS A N 1
ATOM 835 C CA . LYS A 1 101 ? 4.915 -5.409 -7.265 1.00 97.50 101 LYS A CA 1
ATOM 836 C C . LYS A 1 101 ? 5.852 -5.271 -8.464 1.00 97.50 101 LYS A C 1
ATOM 838 O O . LYS A 1 101 ? 5.451 -4.704 -9.474 1.00 97.50 101 LYS A O 1
ATOM 843 N N . ALA A 1 102 ? 7.067 -5.818 -8.371 1.00 97.19 102 ALA A N 1
ATOM 844 C CA . ALA A 1 102 ? 8.046 -5.761 -9.456 1.00 97.19 102 ALA A CA 1
ATOM 845 C C . ALA A 1 102 ? 7.526 -6.457 -10.720 1.00 97.19 102 ALA A C 1
ATOM 847 O O . ALA A 1 102 ? 7.581 -5.892 -11.811 1.00 97.19 102 ALA A O 1
ATOM 848 N N . LEU A 1 103 ? 6.977 -7.666 -10.564 1.00 97.81 103 LEU A N 1
ATOM 849 C CA . LEU A 1 103 ? 6.445 -8.445 -11.676 1.00 97.81 103 LEU A CA 1
ATOM 850 C C . LEU A 1 103 ? 5.251 -7.747 -12.335 1.00 97.81 103 LEU A C 1
ATOM 852 O O . LEU A 1 103 ? 5.231 -7.587 -13.554 1.00 97.81 103 LEU A O 1
ATOM 856 N N . ALA A 1 104 ? 4.278 -7.299 -11.538 1.00 97.25 104 ALA A N 1
ATOM 857 C CA . ALA A 1 104 ? 3.105 -6.600 -12.047 1.00 97.25 104 ALA A CA 1
ATOM 858 C C . ALA A 1 104 ? 3.504 -5.321 -12.795 1.00 97.25 104 ALA A C 1
ATOM 860 O O . ALA A 1 104 ? 3.054 -5.108 -13.919 1.00 97.25 104 ALA A O 1
ATOM 861 N N . PHE A 1 105 ? 4.405 -4.520 -12.216 1.00 95.56 105 PHE A N 1
ATOM 862 C CA . PHE A 1 105 ? 4.902 -3.292 -12.834 1.00 95.56 105 PHE A CA 1
ATOM 863 C C . PHE A 1 105 ? 5.621 -3.556 -14.158 1.00 95.56 105 PHE A C 1
ATOM 865 O O . PHE A 1 105 ? 5.349 -2.883 -15.153 1.00 95.56 105 PHE A O 1
ATOM 872 N N . ALA A 1 106 ? 6.501 -4.560 -14.204 1.00 95.44 106 ALA A N 1
ATOM 873 C CA . ALA A 1 106 ? 7.186 -4.937 -15.436 1.00 95.44 106 ALA A CA 1
ATOM 874 C C . ALA A 1 106 ? 6.188 -5.337 -16.533 1.00 95.44 106 ALA A C 1
ATOM 876 O O . ALA A 1 106 ? 6.337 -4.931 -17.681 1.00 95.44 106 ALA A O 1
ATOM 877 N N . ILE A 1 107 ? 5.134 -6.084 -16.187 1.00 95.62 107 ILE A N 1
ATOM 878 C CA . ILE A 1 107 ? 4.112 -6.518 -17.147 1.00 95.62 107 ILE A CA 1
ATOM 879 C C . ILE A 1 107 ? 3.290 -5.336 -17.665 1.00 95.62 107 ILE A C 1
ATOM 881 O O . ILE A 1 107 ? 3.083 -5.242 -18.878 1.00 95.62 107 ILE A O 1
ATOM 885 N N . THR A 1 108 ? 2.805 -4.452 -16.788 1.00 93.94 108 THR A N 1
ATOM 886 C CA . THR A 1 108 ? 1.926 -3.335 -17.181 1.00 93.94 108 THR A CA 1
ATOM 887 C C . THR A 1 108 ? 2.664 -2.250 -17.950 1.00 93.94 108 THR A C 1
ATOM 889 O O . THR A 1 108 ? 2.062 -1.590 -18.792 1.00 93.94 108 THR A O 1
ATOM 892 N N . THR A 1 109 ? 3.968 -2.089 -17.717 1.00 93.06 109 THR A N 1
ATOM 893 C CA . THR A 1 109 ? 4.774 -1.028 -18.337 1.00 93.06 109 THR A CA 1
ATOM 894 C C . THR A 1 109 ? 5.701 -1.511 -19.457 1.00 93.06 109 THR A C 1
ATOM 896 O O . THR A 1 109 ? 6.412 -0.698 -20.044 1.00 93.06 109 THR A O 1
ATOM 899 N N . ARG A 1 110 ? 5.653 -2.801 -19.833 1.00 92.69 110 ARG A N 1
ATOM 900 C CA . ARG A 1 110 ? 6.539 -3.420 -20.847 1.00 92.69 110 ARG A CA 1
ATOM 901 C C . ARG A 1 110 ? 6.549 -2.754 -22.225 1.00 92.69 110 ARG A C 1
ATOM 903 O O . ARG A 1 110 ? 7.488 -2.948 -22.983 1.00 92.69 110 ARG A O 1
ATOM 910 N N . TYR A 1 111 ? 5.485 -2.037 -22.584 1.00 92.94 111 TYR A N 1
ATOM 911 C CA . TYR A 1 111 ? 5.395 -1.322 -23.862 1.00 92.94 111 TYR A CA 1
ATOM 912 C C . TYR A 1 111 ? 5.980 0.097 -23.792 1.00 92.94 111 TYR A C 1
ATOM 914 O O . TYR A 1 111 ? 6.132 0.747 -24.819 1.00 92.94 111 TYR A O 1
ATOM 922 N N . ARG A 1 112 ? 6.273 0.584 -22.582 1.00 91.00 112 ARG A N 1
ATOM 923 C CA . ARG A 1 112 ? 6.727 1.952 -22.302 1.00 91.00 112 ARG A CA 1
ATOM 924 C C . ARG A 1 112 ? 8.224 2.017 -22.072 1.00 91.00 112 ARG A C 1
ATOM 926 O O . ARG A 1 112 ? 8.864 2.969 -22.496 1.00 91.00 112 ARG A O 1
ATOM 933 N N . TYR A 1 113 ? 8.745 1.026 -21.355 1.00 92.25 113 TYR A N 1
ATOM 934 C CA . TYR A 1 113 ? 10.147 0.951 -20.986 1.00 92.25 113 TYR A CA 1
ATOM 935 C C . TYR A 1 113 ? 10.774 -0.268 -21.641 1.00 92.25 113 TYR A C 1
ATOM 937 O O . TYR A 1 113 ? 10.249 -1.380 -21.547 1.00 92.25 113 TYR A O 1
ATOM 945 N N . SER A 1 114 ? 11.927 -0.061 -22.272 1.00 93.25 114 SER A N 1
ATOM 946 C CA . SER A 1 114 ? 12.817 -1.166 -22.604 1.00 93.25 114 SER A CA 1
ATOM 947 C C . SER A 1 114 ? 13.362 -1.801 -21.316 1.00 93.25 114 SER A C 1
ATOM 949 O O . SER A 1 114 ? 13.322 -1.205 -20.237 1.00 93.25 114 SER A O 1
ATOM 951 N N . ILE A 1 115 ? 13.905 -3.019 -21.409 1.00 90.50 115 ILE A N 1
ATOM 952 C CA . ILE A 1 115 ? 14.461 -3.726 -20.240 1.00 90.50 115 ILE A CA 1
ATOM 953 C C . ILE A 1 115 ? 15.551 -2.886 -19.550 1.00 90.50 115 ILE A C 1
ATOM 955 O O . ILE A 1 115 ? 15.605 -2.857 -18.324 1.00 90.50 115 ILE A O 1
ATOM 959 N N . SER A 1 116 ? 16.382 -2.177 -20.321 1.00 94.00 116 SER A N 1
ATOM 960 C CA . SER A 1 116 ? 17.485 -1.340 -19.825 1.00 94.00 116 SER A CA 1
ATOM 961 C C . SER A 1 116 ? 17.056 0.012 -19.255 1.00 94.00 116 SER A C 1
ATOM 963 O O . SE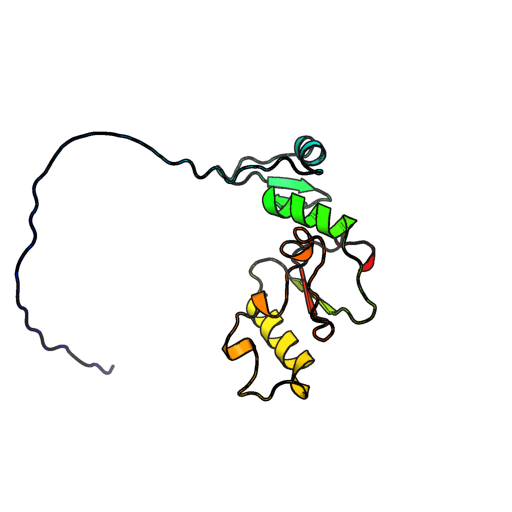R A 1 116 ? 17.849 0.655 -18.575 1.00 94.00 116 SER A O 1
ATOM 965 N N . GLU A 1 117 ? 15.828 0.452 -19.524 1.00 94.50 117 GLU A N 1
ATOM 966 C CA . GLU A 1 117 ? 15.298 1.755 -19.092 1.00 94.50 117 GLU A CA 1
ATOM 967 C C . GLU A 1 117 ? 14.175 1.604 -18.061 1.00 94.50 117 GLU A C 1
ATOM 969 O O . GLU A 1 117 ? 13.484 2.565 -17.727 1.00 94.50 117 GLU A O 1
ATOM 974 N N . SER A 1 118 ? 13.962 0.383 -17.564 1.00 93.44 118 SER A N 1
ATOM 975 C CA . SER A 1 118 ? 12.917 0.107 -16.589 1.00 93.44 118 SER A CA 1
ATOM 976 C C . SER A 1 118 ? 13.175 0.867 -15.283 1.00 93.44 118 SER A C 1
ATOM 978 O O . SER A 1 118 ? 14.255 0.718 -14.702 1.00 93.44 118 SER A O 1
ATOM 980 N N . PRO A 1 119 ? 12.175 1.590 -14.740 1.00 93.75 119 PRO A N 1
ATOM 981 C CA . PRO A 1 119 ? 12.266 2.219 -13.421 1.00 93.75 119 PRO A CA 1
ATOM 982 C C . PRO A 1 119 ? 12.665 1.258 -12.291 1.00 93.75 119 PRO A C 1
ATOM 984 O O . PRO A 1 119 ? 13.240 1.688 -11.296 1.00 93.75 119 PRO A O 1
ATOM 987 N N . LEU A 1 120 ? 12.434 -0.050 -12.455 1.00 95.06 120 LEU A N 1
ATOM 988 C CA . LEU A 1 120 ? 12.857 -1.078 -11.496 1.00 95.06 120 LEU A CA 1
ATOM 989 C C . LEU A 1 120 ? 14.385 -1.203 -11.350 1.00 95.06 120 LEU A C 1
ATOM 991 O O . LEU A 1 120 ? 14.847 -1.840 -10.407 1.00 95.06 120 LEU A O 1
ATOM 995 N N . LEU A 1 121 ? 15.172 -0.631 -12.270 1.00 96.25 121 LEU A N 1
ATOM 996 C CA . LEU A 1 121 ? 16.636 -0.595 -12.180 1.00 96.25 121 LEU A CA 1
ATOM 997 C C . LEU A 1 121 ? 17.148 0.551 -11.297 1.00 96.25 121 LEU A C 1
ATOM 999 O O . LEU A 1 121 ? 18.271 0.482 -10.802 1.00 96.25 121 LEU A O 1
ATOM 1003 N N . THR A 1 122 ? 16.343 1.597 -11.101 1.00 95.06 122 THR A N 1
ATOM 1004 C CA . THR A 1 122 ? 16.731 2.823 -10.380 1.00 95.06 122 THR A CA 1
ATOM 1005 C C . THR A 1 122 ? 15.896 3.090 -9.129 1.00 95.06 122 THR A C 1
ATOM 1007 O O . THR A 1 122 ? 16.278 3.921 -8.308 1.00 95.06 122 THR A O 1
ATOM 1010 N N . SER A 1 123 ? 14.756 2.416 -8.974 1.00 93.06 123 SER A N 1
ATOM 1011 C CA . SER A 1 123 ? 13.792 2.621 -7.889 1.00 93.06 123 SER A CA 1
ATOM 1012 C C . SER A 1 123 ? 13.327 1.289 -7.310 1.00 93.06 123 SER A C 1
ATOM 1014 O O . SER A 1 123 ? 13.399 0.246 -7.965 1.00 93.06 123 SER A O 1
ATOM 1016 N N . THR A 1 124 ? 12.838 1.299 -6.067 1.00 94.19 124 THR A N 1
ATOM 1017 C CA . THR A 1 124 ? 12.323 0.067 -5.468 1.00 94.19 124 THR A CA 1
ATOM 1018 C C . THR A 1 124 ? 10.933 -0.258 -6.027 1.00 94.19 124 THR A C 1
ATOM 1020 O O . THR A 1 124 ? 10.172 0.649 -6.370 1.00 94.19 124 THR A O 1
ATOM 1023 N N . PRO A 1 125 ? 10.512 -1.535 -6.041 1.00 94.62 125 PRO A N 1
ATOM 1024 C CA . PRO A 1 125 ? 9.146 -1.889 -6.429 1.00 94.62 125 PRO A CA 1
ATOM 1025 C C . PRO A 1 125 ? 8.063 -1.224 -5.566 1.00 94.62 125 PRO A C 1
ATOM 1027 O O . PRO A 1 125 ? 6.922 -1.098 -6.005 1.00 94.62 125 PRO A O 1
ATOM 1030 N N . HIS A 1 126 ? 8.403 -0.822 -4.336 1.00 92.88 126 HIS A N 1
ATOM 1031 C CA . HIS A 1 126 ? 7.496 -0.089 -3.458 1.00 92.88 126 HIS A CA 1
ATOM 1032 C C . HIS A 1 126 ? 7.312 1.366 -3.899 1.00 92.8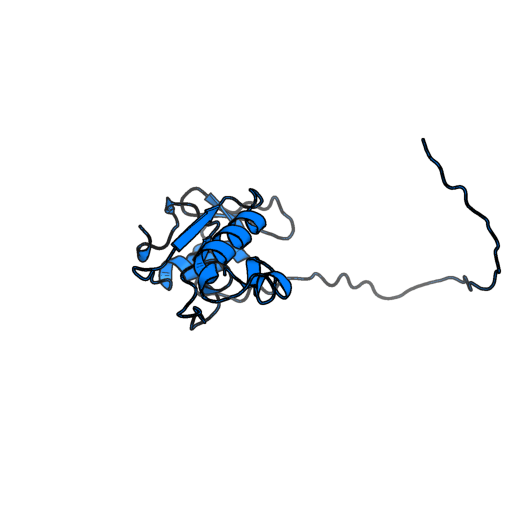8 126 HIS A C 1
ATOM 1034 O O . HIS A 1 126 ? 6.206 1.867 -3.751 1.00 92.88 126 HIS A O 1
ATOM 1040 N N . ASP A 1 127 ? 8.332 1.986 -4.500 1.00 90.00 127 ASP A N 1
ATOM 1041 C CA . ASP A 1 127 ? 8.228 3.324 -5.098 1.00 90.00 127 ASP A CA 1
ATOM 1042 C C . ASP A 1 127 ? 7.459 3.283 -6.427 1.00 90.00 127 ASP A C 1
ATOM 1044 O O . ASP A 1 127 ? 6.739 4.216 -6.774 1.00 90.00 127 ASP A O 1
ATOM 1048 N N . CYS A 1 128 ? 7.597 2.189 -7.185 1.00 91.44 128 CYS A N 1
ATOM 1049 C CA . CYS A 1 128 ? 6.911 2.021 -8.466 1.00 91.44 128 CYS A CA 1
ATOM 1050 C C . CYS A 1 128 ? 5.418 1.703 -8.314 1.00 91.44 128 CYS A C 1
ATOM 1052 O O . CYS A 1 128 ? 4.628 2.072 -9.181 1.00 91.44 128 CYS A O 1
ATOM 1054 N N . VAL A 1 129 ? 5.025 0.988 -7.255 1.00 93.12 129 VAL A N 1
ATOM 1055 C CA . VAL A 1 129 ? 3.629 0.609 -6.996 1.00 93.12 129 VAL A CA 1
ATOM 1056 C C . VAL A 1 129 ? 3.249 1.036 -5.576 1.00 93.12 129 VAL A C 1
ATOM 1058 O O . VAL A 1 129 ? 3.608 0.330 -4.627 1.00 93.12 129 VAL A O 1
ATOM 1061 N N . PRO A 1 130 ? 2.509 2.142 -5.410 1.00 90.75 130 PRO A N 1
ATOM 1062 C CA . PRO A 1 130 ? 2.236 2.741 -4.108 1.00 90.75 130 PRO A CA 1
ATOM 1063 C C . PRO A 1 130 ? 1.313 1.873 -3.245 1.00 90.75 130 PRO A C 1
ATOM 1065 O O . PRO A 1 130 ? 0.488 1.110 -3.763 1.00 90.75 130 PRO A O 1
ATOM 1068 N N . PHE A 1 131 ? 1.429 1.981 -1.918 1.00 91.00 131 PHE A N 1
ATOM 1069 C CA . PHE A 1 131 ? 0.442 1.395 -1.000 1.00 91.00 131 PHE A CA 1
ATOM 1070 C C . PHE A 1 131 ? -0.724 2.350 -0.721 1.00 91.00 131 PHE A C 1
ATOM 1072 O O . PHE A 1 131 ? -0.520 3.498 -0.316 1.00 91.00 131 PHE A O 1
ATOM 1079 N N . LEU A 1 132 ? -1.948 1.838 -0.851 1.00 89.12 132 LEU A N 1
ATOM 1080 C CA . LEU A 1 132 ? -3.197 2.540 -0.545 1.00 89.12 132 LEU A CA 1
ATOM 1081 C C . LEU A 1 132 ? -3.175 3.134 0.877 1.00 89.12 132 LEU A C 1
ATOM 1083 O O . LEU A 1 132 ? -3.330 4.340 1.066 1.00 89.12 132 LEU A O 1
ATOM 1087 N N . GLU A 1 133 ? -2.885 2.303 1.873 1.00 85.62 133 GLU A N 1
ATOM 1088 C CA . GLU A 1 133 ? -2.865 2.653 3.296 1.00 85.62 133 GLU A CA 1
ATOM 1089 C C . GLU A 1 133 ? -1.575 3.337 3.778 1.00 85.62 133 GLU A C 1
ATOM 1091 O O . GLU A 1 133 ? -1.354 3.443 4.978 1.00 85.62 133 GLU A O 1
ATOM 1096 N N . ILE A 1 134 ? -0.693 3.794 2.888 1.00 82.56 134 ILE A N 1
ATOM 1097 C CA . ILE A 1 134 ? 0.510 4.554 3.282 1.00 82.56 134 ILE A CA 1
ATOM 1098 C C . ILE A 1 134 ? 0.538 5.885 2.541 1.00 82.56 134 ILE A C 1
ATOM 1100 O O . ILE A 1 134 ? 0.655 6.951 3.146 1.00 82.56 134 ILE A O 1
ATOM 1104 N N . GLU A 1 135 ? 0.384 5.832 1.224 1.00 73.44 135 GLU A N 1
ATOM 1105 C CA . GLU A 1 135 ? 0.637 6.974 0.349 1.00 73.44 135 GLU A CA 1
ATOM 1106 C C . GLU A 1 135 ? -0.649 7.701 -0.043 1.00 73.44 135 GLU A C 1
ATOM 1108 O O . GLU A 1 135 ? -0.617 8.906 -0.287 1.00 73.44 135 GLU A O 1
ATOM 1113 N N . MET A 1 136 ? -1.789 6.999 -0.053 1.00 65.19 136 MET A N 1
ATOM 1114 C CA . MET A 1 136 ? -3.092 7.593 -0.381 1.00 65.19 136 MET A CA 1
ATOM 1115 C C . MET A 1 136 ? -3.914 7.993 0.845 1.00 65.19 136 MET A C 1
ATOM 1117 O O . MET A 1 136 ? -4.795 8.839 0.731 1.00 65.19 136 MET A O 1
ATOM 1121 N N . GLY A 1 137 ? -3.593 7.466 2.029 1.00 55.94 137 GLY A N 1
ATOM 1122 C CA . GLY A 1 137 ? -4.169 7.942 3.292 1.00 55.94 137 GLY A CA 1
ATOM 1123 C C . GLY A 1 137 ? -3.601 9.289 3.770 1.00 55.94 137 GLY A C 1
ATOM 1124 O O . GLY A 1 137 ? -4.247 9.980 4.557 1.00 55.94 137 GLY A O 1
ATOM 1125 N N . THR A 1 138 ? -2.409 9.678 3.297 1.00 58.25 138 THR A N 1
ATOM 1126 C CA . THR A 1 138 ? -1.633 10.817 3.830 1.00 58.25 138 THR A CA 1
ATOM 1127 C C . THR A 1 138 ? -1.545 12.032 2.900 1.00 58.25 138 THR A C 1
ATOM 1129 O O . THR A 1 138 ? -1.381 13.143 3.397 1.00 58.25 138 THR A O 1
ATOM 1132 N N . LYS A 1 139 ? -1.675 11.867 1.576 1.00 57.75 139 LYS A N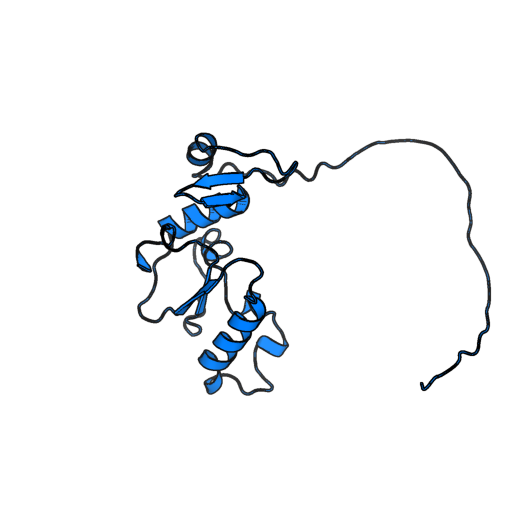 1
ATOM 1133 C CA . LYS A 1 139 ? -1.589 12.968 0.595 1.00 57.75 139 LYS A CA 1
ATOM 1134 C C . LYS A 1 139 ? -2.979 13.418 0.130 1.00 57.75 139 LYS A C 1
ATOM 1136 O O . LYS A 1 139 ? -3.825 12.586 -0.177 1.00 57.75 139 LYS A O 1
ATOM 1141 N N . GLU A 1 140 ? -3.210 14.732 0.039 1.00 52.59 140 GLU A N 1
ATOM 1142 C CA . GLU A 1 140 ? -4.486 15.319 -0.430 1.00 52.59 140 GLU A CA 1
ATOM 1143 C C . GLU A 1 140 ? -4.763 15.046 -1.913 1.00 52.59 140 GLU A C 1
ATOM 1145 O O . GLU A 1 140 ? -5.915 14.964 -2.329 1.00 52.59 140 GLU A O 1
ATOM 1150 N N . SER A 1 141 ? -3.708 14.854 -2.703 1.00 49.78 141 SER A N 1
ATOM 1151 C CA . SER A 1 141 ? -3.797 14.291 -4.042 1.00 49.78 141 SER A CA 1
ATOM 1152 C C . SER A 1 141 ? -2.796 13.150 -4.149 1.00 49.78 141 SER A C 1
ATOM 1154 O O . SER A 1 141 ? -1.600 13.304 -3.888 1.00 49.78 141 SER A O 1
ATOM 1156 N N . CYS A 1 142 ? -3.289 11.965 -4.499 1.00 52.22 142 CYS A N 1
ATOM 1157 C CA . CYS A 1 142 ? -2.397 10.919 -4.950 1.00 52.22 142 CYS A CA 1
ATOM 1158 C C . CYS A 1 142 ? -1.821 11.396 -6.283 1.00 52.22 142 CYS A C 1
ATOM 1160 O O . CYS A 1 142 ? -2.574 11.615 -7.234 1.00 52.22 142 CYS A O 1
ATOM 1162 N N . ALA A 1 143 ? -0.500 11.539 -6.366 1.00 52.50 143 ALA A N 1
ATOM 1163 C CA . ALA A 1 143 ? 0.185 11.580 -7.647 1.00 52.50 143 ALA A CA 1
ATOM 1164 C C . ALA A 1 143 ? 0.094 10.173 -8.260 1.00 52.50 143 ALA A C 1
ATOM 1166 O O . ALA A 1 143 ? 1.081 9.446 -8.338 1.00 52.50 143 ALA A O 1
ATOM 1167 N N . ARG A 1 144 ? -1.126 9.751 -8.624 1.00 61.56 144 ARG A N 1
ATOM 1168 C CA . ARG A 1 144 ? -1.328 8.591 -9.479 1.00 61.56 144 ARG A CA 1
ATOM 1169 C C . ARG A 1 144 ? -0.617 8.951 -10.761 1.00 61.56 144 ARG A C 1
ATOM 1171 O O . ARG A 1 144 ? -0.998 9.915 -11.422 1.00 61.56 144 ARG A O 1
ATOM 1178 N N . TYR A 1 145 ? 0.430 8.208 -11.089 1.00 65.38 145 TYR A N 1
ATOM 1179 C CA . TYR A 1 145 ? 0.935 8.247 -12.445 1.00 65.38 145 TYR A CA 1
ATOM 1180 C C . TYR A 1 145 ? -0.252 7.853 -13.326 1.00 65.38 145 TYR A C 1
ATOM 1182 O O . TYR A 1 145 ? -0.726 6.728 -13.168 1.00 65.38 145 TYR A O 1
ATOM 1190 N N . PRO A 1 146 ? -0.744 8.719 -14.235 1.00 66.69 146 PRO A N 1
ATOM 1191 C CA . PRO A 1 146 ? -1.955 8.457 -15.037 1.00 66.69 146 PRO A CA 1
ATOM 1192 C C . PRO A 1 146 ? -1.829 7.245 -15.981 1.00 66.69 146 PRO A C 1
ATOM 1194 O O . PRO A 1 146 ? -2.708 6.912 -16.757 1.00 66.69 146 PRO A O 1
ATOM 1197 N N . GLU A 1 147 ? -0.700 6.578 -15.870 1.00 75.56 147 GLU A N 1
ATOM 1198 C CA . GLU A 1 147 ? 0.011 5.754 -16.804 1.00 75.56 147 GLU A CA 1
ATOM 1199 C C . GLU A 1 147 ? 0.440 4.429 -16.135 1.00 75.56 147 GLU A C 1
ATOM 1201 O O . GLU A 1 147 ? 0.847 3.489 -16.821 1.00 75.56 147 GLU A O 1
ATOM 1206 N N . ASN A 1 148 ? 0.344 4.348 -14.797 1.00 84.62 148 ASN A N 1
ATOM 1207 C CA . ASN A 1 148 ? 0.512 3.129 -14.015 1.00 84.62 148 ASN A CA 1
ATOM 1208 C C . ASN A 1 148 ? -0.776 2.856 -13.214 1.00 84.62 148 ASN A C 1
ATOM 1210 O O . ASN A 1 148 ? -0.997 3.507 -12.193 1.00 84.62 148 ASN A O 1
ATOM 1214 N N . PRO A 1 149 ? -1.602 1.883 -13.633 1.00 91.56 149 PRO A N 1
ATOM 1215 C CA . PRO A 1 149 ? -2.852 1.556 -12.947 1.00 91.56 149 PRO A CA 1
ATOM 1216 C C . PRO A 1 149 ? -2.662 0.789 -11.628 1.00 91.56 149 PRO A C 1
ATOM 1218 O O . PRO A 1 149 ? -3.639 0.434 -10.975 1.00 91.56 149 PRO A O 1
ATOM 1221 N N . LEU A 1 150 ? -1.429 0.437 -11.254 1.00 94.44 150 LEU A N 1
ATOM 1222 C CA . LEU A 1 150 ? -1.177 -0.460 -10.131 1.00 94.44 150 LEU A CA 1
ATOM 1223 C C . LEU A 1 150 ? -1.258 0.264 -8.788 1.00 94.44 150 LEU A C 1
ATOM 1225 O O . LEU A 1 150 ? -0.556 1.246 -8.546 1.00 94.44 150 LEU A O 1
ATOM 1229 N N . VAL A 1 151 ? -2.021 -0.319 -7.870 1.00 93.50 151 VAL A N 1
ATOM 1230 C CA . VAL A 1 151 ? -2.082 0.069 -6.458 1.00 93.50 151 VAL A CA 1
ATOM 1231 C C . VAL A 1 151 ? -1.933 -1.193 -5.624 1.00 93.50 151 VAL A C 1
ATOM 1233 O O . VAL A 1 151 ? -2.498 -2.225 -5.963 1.00 93.50 151 VAL A O 1
ATOM 1236 N N . ALA A 1 152 ? -1.187 -1.144 -4.525 1.00 95.38 152 ALA A N 1
ATOM 1237 C CA . ALA A 1 152 ? -1.066 -2.278 -3.616 1.00 95.38 152 ALA A CA 1
ATOM 1238 C C . ALA A 1 152 ? -1.739 -2.012 -2.274 1.00 95.38 152 ALA A C 1
ATOM 1240 O O . ALA A 1 152 ? -1.837 -0.868 -1.833 1.00 95.38 152 ALA A O 1
ATOM 1241 N N . THR A 1 153 ? -2.149 -3.078 -1.593 1.00 95.44 153 THR A N 1
ATOM 1242 C CA . THR A 1 153 ? -2.721 -2.969 -0.253 1.00 95.44 153 THR A CA 1
ATOM 1243 C C . THR A 1 153 ? -2.526 -4.231 0.584 1.00 95.44 153 THR A C 1
ATOM 1245 O O . THR A 1 153 ? -2.476 -5.357 0.072 1.00 95.44 153 THR A O 1
ATOM 1248 N N . HIS A 1 154 ? -2.407 -4.017 1.891 1.00 95.25 154 HIS A N 1
ATOM 1249 C CA . HIS A 1 154 ? -2.498 -5.018 2.948 1.00 95.25 154 HIS A CA 1
ATOM 1250 C C . HIS A 1 154 ? -3.831 -4.976 3.698 1.00 95.25 154 HIS A C 1
ATOM 1252 O O . HIS A 1 154 ? -4.017 -5.724 4.660 1.00 95.25 154 HIS A O 1
ATOM 1258 N N . ILE A 1 155 ? -4.752 -4.107 3.278 1.00 94.06 155 ILE A N 1
ATOM 1259 C CA . ILE A 1 155 ? -6.062 -3.980 3.899 1.00 94.06 155 ILE A CA 1
ATOM 1260 C C . ILE A 1 155 ? -6.853 -5.278 3.653 1.00 94.06 155 ILE A C 1
ATOM 1262 O O . ILE A 1 155 ? -6.990 -5.709 2.504 1.00 94.06 155 ILE A O 1
ATOM 1266 N N . PRO A 1 156 ? -7.372 -5.927 4.712 1.00 94.31 156 PRO A N 1
ATOM 1267 C CA . PRO A 1 156 ? -8.254 -7.077 4.579 1.00 94.31 156 PRO A CA 1
ATOM 1268 C C . PRO A 1 156 ? -9.478 -6.754 3.727 1.00 94.31 156 PRO A C 1
ATOM 1270 O O . PRO A 1 156 ? -9.992 -5.641 3.774 1.00 94.31 156 PRO A O 1
ATOM 1273 N N . TYR A 1 157 ? -9.997 -7.752 3.013 1.00 93.81 157 TYR A N 1
ATOM 1274 C CA . TYR A 1 157 ? -11.106 -7.586 2.067 1.00 93.81 157 TYR A CA 1
ATOM 1275 C C . TYR A 1 157 ? -12.301 -6.802 2.641 1.00 93.81 157 TYR A C 1
ATOM 1277 O O . TYR A 1 157 ? -12.743 -5.827 2.046 1.00 93.81 157 TYR A O 1
ATOM 1285 N N . ASN A 1 158 ? -12.758 -7.157 3.847 1.00 91.75 158 ASN A N 1
ATOM 1286 C CA . ASN A 1 158 ? -13.898 -6.506 4.511 1.00 91.75 158 ASN A CA 1
ATOM 1287 C C . ASN A 1 158 ? -13.641 -5.046 4.925 1.00 91.75 158 ASN A C 1
ATOM 1289 O O . ASN A 1 158 ? -14.567 -4.359 5.349 1.00 91.75 158 ASN A O 1
ATOM 1293 N N . SER A 1 159 ? -12.390 -4.599 4.853 1.00 93.12 159 SER A N 1
ATOM 1294 C CA . SER A 1 159 ? -11.952 -3.251 5.197 1.00 93.12 159 SER A CA 1
ATOM 1295 C C . SER A 1 159 ? -11.500 -2.454 3.973 1.00 93.12 159 SER A C 1
ATOM 1297 O O . SER A 1 159 ? -11.042 -1.323 4.131 1.00 93.12 159 SER A O 1
ATOM 1299 N N . LEU A 1 160 ? -11.612 -2.987 2.755 1.00 93.88 160 LEU A N 1
ATOM 1300 C CA . LEU A 1 160 ? -11.280 -2.215 1.560 1.00 93.88 160 LEU A CA 1
ATOM 1301 C C . LEU A 1 160 ? -12.258 -1.039 1.370 1.00 93.88 160 LEU A C 1
ATOM 1303 O O . LEU A 1 160 ? -13.420 -1.130 1.776 1.00 93.88 160 LEU A O 1
ATOM 1307 N N . PRO A 1 161 ? -11.814 0.073 0.752 1.00 93.31 161 PRO A N 1
ATOM 1308 C CA . PRO A 1 161 ? -12.710 1.137 0.314 1.00 93.31 161 PRO A CA 1
ATOM 1309 C C . PRO A 1 161 ? -13.851 0.589 -0.546 1.00 93.31 161 PRO A C 1
ATOM 1311 O O . PRO A 1 161 ? -13.626 -0.235 -1.431 1.00 93.3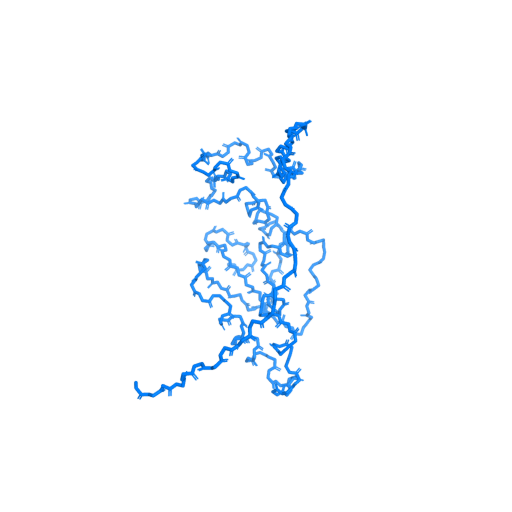1 161 PRO A O 1
ATOM 1314 N N . THR A 1 162 ? -15.065 1.099 -0.339 1.00 93.94 162 THR A N 1
ATOM 1315 C CA . THR A 1 162 ? -16.263 0.636 -1.058 1.00 93.94 162 THR A CA 1
ATOM 1316 C C . THR A 1 162 ? -16.164 0.830 -2.570 1.00 93.94 162 THR A C 1
ATOM 1318 O O . THR A 1 162 ? -16.802 0.102 -3.307 1.00 93.94 162 THR A O 1
ATOM 1321 N N . SER A 1 163 ? -15.341 1.766 -3.051 1.00 93.31 163 SER A N 1
ATOM 1322 C CA . SER A 1 163 ? -15.110 1.962 -4.489 1.00 93.31 163 SER A CA 1
ATOM 1323 C C . SER A 1 163 ? -14.373 0.795 -5.169 1.00 93.31 163 SER A C 1
ATOM 1325 O O . SER A 1 163 ? -14.378 0.725 -6.393 1.00 93.31 163 SER A O 1
ATOM 1327 N N . ILE A 1 164 ? -13.738 -0.104 -4.402 1.00 93.06 164 ILE A N 1
ATOM 1328 C CA . ILE A 1 164 ? -13.037 -1.299 -4.909 1.00 93.06 164 ILE A CA 1
ATOM 1329 C C . ILE A 1 164 ? -13.956 -2.536 -4.947 1.00 93.06 164 ILE A C 1
ATOM 1331 O O . ILE A 1 164 ? -13.688 -3.453 -5.723 1.00 93.06 164 ILE A O 1
ATOM 1335 N N . ILE A 1 165 ? -14.984 -2.585 -4.089 1.00 88.06 165 ILE A N 1
ATOM 1336 C CA . ILE A 1 165 ? -15.856 -3.757 -3.869 1.00 88.06 165 ILE A CA 1
ATOM 1337 C C . ILE A 1 165 ? -17.101 -3.688 -4.757 1.00 88.06 165 ILE A C 1
ATOM 1339 O O . ILE A 1 165 ? -17.677 -2.586 -4.885 1.00 88.06 165 ILE A O 1
#

Sequence (165 aa):
MVGCLALSNRDSRDCPKHSHLSMMTRKEDHKFPCLKTKYSELISTLLTRNDWKFMHLHQYQGHWYFTVYLETMLAAQEKFQAQPHDIILCTYPKTGTTWLKALAFAITTRYRYSISESPLLTSTPHDCVPFLEIEMGTKESCARYPENPLVATHIPYNSLPTSII

Organism: Ricinus communis (NCBI:txid3988)

Radius of gyration: 23.68 Å; chains: 1; bounding box: 67×43×58 Å

Foldseek 3Di:
DDDDDDDDDDDDDDDDDDDDDDDDDDPPPPPPPPDPDPCNVVQVPFDWDCPDVRWIWGDDPNDTDTPLLVLLLVLLLVQPAADPLADEAEDAPPPCPQVVLVVLLCVQCVVPDDPVRDCVVVDGSCVSADESSPQVSPDPDRPPVPRDRHHYYHQPPSSHHPNVD